Protein AF-A0A9E5HKU1-F1 (afdb_monomer_lite)

Radius of gyration: 12.52 Å; chains: 1; bounding box: 36×21×24 Å

pLDDT: mean 95.37, std 2.81, range [81.5, 98.25]

Sequence (50 aa):
MKGFDTKFSDFPDYIIGITKEIWEDRGIATLHNYYAPDIIVRSPSSVVVG

Secondary structure (DSSP, 8-state):
-TTS-TT--SHHHHHHHHHHHHHTS--GGGHHHHS-TT-EEE-SS-EEE-

Foldseek 3Di:
DPPDDPVADDDVSVVVVVVCVVPVVVVVVCCVVVDDQQDWDDDPVGIDGD

Structure (mmCIF, N/CA/C/O backbone):
data_AF-A0A9E5HKU1-F1
#
_entry.id   AF-A0A9E5HKU1-F1
#
loop_
_atom_site.group_PDB
_atom_site.id
_atom_site.type_symbol
_atom_site.label_atom_id
_atom_site.label_alt_id
_atom_site.label_comp_id
_atom_site.label_asym_id
_atom_site.label_entity_id
_atom_site.label_seq_id
_atom_site.pdbx_PDB_ins_code
_atom_site.Cartn_x
_atom_site.Cartn_y
_atom_site.Cartn_z
_atom_site.occupancy
_atom_site.B_iso_or_equiv
_atom_site.auth_seq_id
_atom_site.auth_comp_id
_atom_site.auth_asym_id
_atom_site.auth_atom_id
_atom_site.pdbx_PDB_model_num
ATOM 1 N N . MET A 1 1 ? -16.373 5.922 -0.361 1.00 91.00 1 MET A N 1
ATOM 2 C CA . MET A 1 1 ? -16.105 6.158 -1.808 1.00 91.00 1 MET A CA 1
ATOM 3 C C . MET A 1 1 ? -16.855 5.151 -2.690 1.00 91.00 1 MET A C 1
ATOM 5 O O . MET A 1 1 ? -16.957 3.996 -2.301 1.00 91.00 1 MET A O 1
ATOM 9 N N . LYS A 1 2 ? -17.404 5.542 -3.857 1.00 92.75 2 LYS A N 1
ATOM 10 C CA . LYS A 1 2 ? -18.153 4.602 -4.728 1.00 92.75 2 LYS A CA 1
ATOM 11 C C . LYS A 1 2 ? -17.203 3.550 -5.314 1.00 92.75 2 LYS A C 1
ATOM 13 O O . LYS A 1 2 ? -16.250 3.918 -5.988 1.00 92.75 2 LYS A O 1
ATOM 18 N N . GLY A 1 3 ? -17.493 2.269 -5.087 1.00 92.75 3 GLY A N 1
ATOM 19 C CA . GLY A 1 3 ? -16.676 1.154 -5.585 1.00 92.75 3 GLY A CA 1
ATOM 20 C C . GLY A 1 3 ? -15.464 0.800 -4.716 1.00 92.75 3 GLY A C 1
ATOM 21 O O . GLY A 1 3 ? -14.661 -0.022 -5.133 1.00 92.75 3 GLY A O 1
ATOM 22 N N . PHE A 1 4 ? -15.342 1.391 -3.526 1.00 94.62 4 PHE A N 1
ATOM 23 C CA . PHE A 1 4 ? -14.322 1.046 -2.534 1.00 94.62 4 PHE A CA 1
ATOM 24 C C . PHE A 1 4 ? -14.978 0.434 -1.298 1.00 94.62 4 PHE A C 1
ATOM 26 O O . PHE A 1 4 ? -16.183 0.594 -1.086 1.00 94.62 4 PHE A O 1
ATOM 33 N N . ASP A 1 5 ? -14.171 -0.231 -0.474 1.00 94.75 5 ASP A N 1
ATOM 34 C CA . ASP A 1 5 ? -14.594 -0.713 0.839 1.00 94.75 5 ASP A CA 1
ATOM 35 C C . ASP A 1 5 ? -15.164 0.444 1.681 1.00 94.75 5 ASP A C 1
ATOM 37 O O . ASP A 1 5 ? -14.632 1.559 1.695 1.00 94.75 5 ASP A O 1
ATOM 41 N N . THR A 1 6 ? -16.263 0.173 2.385 1.00 96.31 6 THR A N 1
ATOM 42 C CA . THR A 1 6 ? -16.947 1.125 3.266 1.00 96.31 6 THR A CA 1
ATOM 43 C C . THR A 1 6 ? -16.084 1.624 4.421 1.00 96.31 6 THR A C 1
ATOM 45 O O . THR A 1 6 ? -16.417 2.659 4.994 1.00 96.31 6 THR A O 1
ATOM 48 N N . LYS A 1 7 ? -14.982 0.932 4.749 1.00 95.00 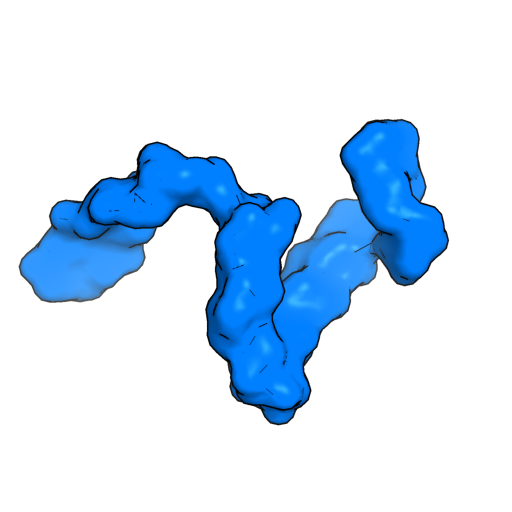7 LYS A N 1
ATOM 49 C CA . LYS A 1 7 ? -14.025 1.380 5.770 1.00 95.00 7 LYS A CA 1
ATOM 50 C C . LYS A 1 7 ? -13.265 2.654 5.383 1.00 95.00 7 LYS A C 1
ATOM 52 O O . LYS A 1 7 ? -12.712 3.289 6.269 1.00 95.00 7 LYS A O 1
ATOM 57 N N . PHE A 1 8 ? -13.256 3.034 4.101 1.00 97.00 8 PHE A N 1
ATOM 58 C CA . PHE A 1 8 ? -12.549 4.220 3.615 1.00 97.00 8 PHE A CA 1
ATOM 59 C C . PHE A 1 8 ? -13.488 5.405 3.375 1.00 97.00 8 PHE A C 1
ATOM 61 O O . PHE A 1 8 ? -14.430 5.349 2.566 1.00 97.00 8 PHE A O 1
ATOM 68 N N . SER A 1 9 ? -13.185 6.505 4.055 1.00 96.38 9 SER A N 1
ATOM 69 C CA . SER A 1 9 ? -13.950 7.749 4.004 1.00 96.38 9 SER A CA 1
ATOM 70 C C . SER A 1 9 ? -13.625 8.585 2.761 1.00 96.38 9 SER A C 1
ATOM 72 O O . SER A 1 9 ? -14.540 8.984 2.032 1.00 96.38 9 SER A O 1
ATOM 74 N N . ASP A 1 10 ? -12.339 8.770 2.461 1.00 97.56 10 ASP A N 1
ATOM 75 C CA . ASP A 1 10 ? -11.822 9.526 1.320 1.00 97.56 10 ASP A CA 1
ATOM 76 C C . ASP A 1 10 ? -10.499 8.946 0.766 1.00 97.56 10 ASP A C 1
ATOM 78 O O . ASP A 1 10 ? -10.030 7.885 1.186 1.00 97.56 10 ASP A O 1
ATOM 82 N N . PHE A 1 11 ? -9.922 9.596 -0.255 1.00 96.75 11 PHE A N 1
ATOM 83 C CA . PHE A 1 11 ? -8.701 9.099 -0.901 1.00 96.75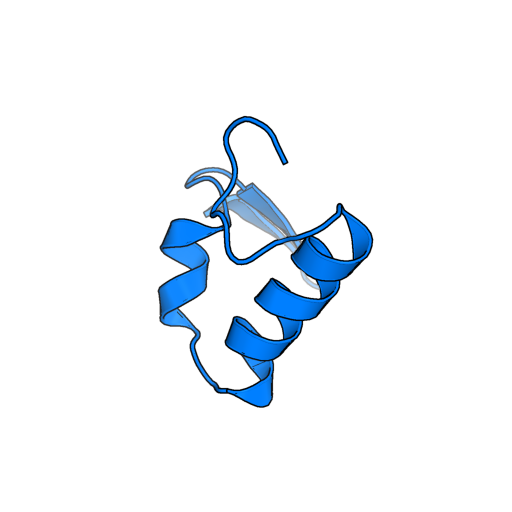 11 PHE A CA 1
ATOM 84 C C . PHE A 1 11 ? -7.463 9.147 0.013 1.00 96.75 11 PHE A C 1
ATOM 86 O O . PHE A 1 11 ? -6.721 8.164 0.018 1.00 96.75 11 PHE A O 1
ATOM 93 N N . PRO A 1 12 ? -7.201 10.226 0.780 1.00 97.88 12 PRO A N 1
ATOM 94 C CA . PRO A 1 12 ? -6.140 10.215 1.787 1.00 97.88 12 PRO A CA 1
ATOM 95 C C . PRO A 1 12 ? -6.269 9.073 2.800 1.00 97.88 12 PRO A C 1
ATOM 97 O O . PRO A 1 12 ? -5.284 8.376 3.046 1.00 97.88 12 PRO A O 1
ATOM 100 N N . ASP A 1 13 ? -7.471 8.847 3.333 1.00 98.12 13 ASP A N 1
ATOM 101 C CA . ASP A 1 13 ? -7.769 7.768 4.278 1.00 98.12 13 ASP A CA 1
ATOM 102 C C . ASP A 1 13 ? -7.513 6.389 3.655 1.00 98.12 13 ASP A C 1
ATOM 104 O O . ASP A 1 13 ? -6.870 5.536 4.263 1.00 98.12 13 ASP A O 1
ATOM 108 N N . TYR A 1 14 ? -7.893 6.198 2.387 1.00 97.75 14 TYR A N 1
ATOM 109 C CA . TYR A 1 14 ? -7.538 4.996 1.631 1.00 97.75 14 TYR A CA 1
ATOM 110 C C . TYR A 1 14 ? -6.021 4.776 1.553 1.00 97.75 14 TYR A C 1
ATOM 112 O O . TYR A 1 14 ? -5.539 3.711 1.933 1.00 97.75 14 TYR A O 1
ATOM 120 N N . ILE A 1 15 ? -5.254 5.771 1.094 1.00 97.69 15 ILE A N 1
ATOM 121 C CA . ILE A 1 15 ? -3.802 5.627 0.897 1.00 97.69 15 ILE A CA 1
ATOM 122 C C . ILE A 1 15 ? -3.081 5.363 2.221 1.00 97.69 15 ILE A C 1
ATOM 124 O O . ILE A 1 15 ? -2.240 4.464 2.297 1.00 97.69 15 ILE A O 1
ATOM 128 N N . ILE A 1 16 ? -3.408 6.120 3.267 1.00 98.25 16 ILE A N 1
ATOM 129 C CA . ILE A 1 16 ? -2.787 5.961 4.586 1.00 98.25 16 ILE A CA 1
ATOM 130 C C . ILE A 1 16 ? -3.210 4.625 5.206 1.00 98.25 16 ILE A C 1
ATOM 132 O O . ILE A 1 16 ? -2.356 3.884 5.693 1.00 98.25 16 ILE A O 1
ATOM 136 N N . GLY A 1 17 ? -4.496 4.281 5.121 1.00 98.00 17 GLY A N 1
ATOM 137 C CA . GLY A 1 17 ? -5.055 3.050 5.668 1.00 98.00 17 GLY A CA 1
ATOM 138 C C . GLY A 1 17 ? -4.418 1.794 5.077 1.00 98.00 17 GLY A C 1
ATOM 139 O O . GLY A 1 17 ? -3.928 0.956 5.833 1.00 98.00 17 GLY A O 1
ATOM 140 N N . ILE A 1 18 ? -4.342 1.678 3.743 1.00 97.75 18 ILE A N 1
ATOM 141 C CA . ILE A 1 18 ? -3.707 0.504 3.116 1.00 97.75 18 ILE A CA 1
ATOM 142 C C . ILE A 1 18 ? -2.206 0.442 3.420 1.00 97.75 18 ILE A C 1
ATOM 144 O O . ILE A 1 18 ? -1.670 -0.640 3.637 1.00 97.75 18 ILE A O 1
ATOM 148 N N . THR A 1 19 ? -1.522 1.590 3.483 1.00 97.81 19 THR A N 1
ATOM 149 C CA . THR A 1 19 ? -0.078 1.646 3.766 1.00 97.81 19 THR A CA 1
ATOM 150 C C . THR A 1 19 ? 0.208 1.157 5.184 1.00 97.81 19 THR A C 1
ATOM 152 O O . THR A 1 19 ? 1.102 0.333 5.383 1.00 97.81 19 THR A O 1
ATOM 155 N N . LYS A 1 20 ? -0.590 1.602 6.160 1.00 98.06 20 LYS A N 1
ATOM 156 C CA . LYS A 1 20 ? -0.514 1.125 7.540 1.00 98.06 20 LYS A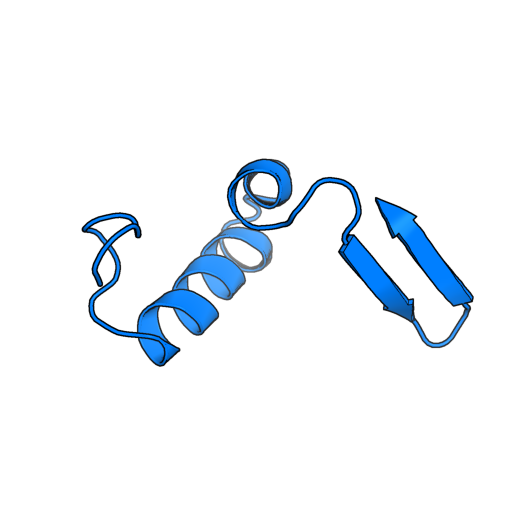 CA 1
ATOM 157 C C . LYS A 1 20 ? -0.779 -0.384 7.620 1.00 98.06 20 LYS A C 1
ATOM 159 O O . LYS A 1 20 ? 0.006 -1.108 8.229 1.00 98.06 20 LYS A O 1
ATOM 164 N N . GLU A 1 21 ? -1.850 -0.856 6.981 1.00 97.88 21 GLU A N 1
ATOM 165 C CA . GLU A 1 21 ? -2.255 -2.268 6.996 1.00 97.88 21 GLU A CA 1
ATOM 166 C C . GLU A 1 21 ? -1.160 -3.188 6.421 1.00 97.88 21 GLU A C 1
ATOM 168 O O . GLU A 1 21 ? -0.847 -4.233 6.994 1.00 97.88 21 GLU A O 1
ATOM 173 N N . ILE A 1 22 ? -0.527 -2.781 5.316 1.00 97.94 22 ILE A N 1
ATOM 174 C CA . ILE A 1 22 ? 0.555 -3.544 4.682 1.00 97.94 22 ILE A CA 1
ATOM 175 C C . ILE A 1 22 ? 1.816 -3.542 5.562 1.00 97.94 22 ILE A C 1
ATOM 177 O O . ILE A 1 22 ? 2.384 -4.606 5.828 1.00 97.94 22 ILE A O 1
ATOM 181 N N . TRP A 1 23 ? 2.276 -2.365 6.003 1.00 97.69 23 TRP A N 1
ATOM 182 C CA . TRP A 1 23 ? 3.627 -2.203 6.555 1.00 97.69 23 TRP A CA 1
ATOM 183 C C . TRP A 1 23 ? 3.697 -2.226 8.079 1.00 97.69 23 TRP A C 1
ATOM 185 O O . TRP A 1 23 ? 4.565 -2.895 8.640 1.00 97.69 23 TRP A O 1
ATOM 195 N N . GLU A 1 24 ? 2.804 -1.511 8.760 1.00 98.00 24 GLU A N 1
ATOM 196 C CA . GLU A 1 24 ? 2.823 -1.405 10.223 1.00 98.00 24 GLU A CA 1
ATOM 197 C C . GLU A 1 24 ? 2.150 -2.615 10.871 1.00 98.00 24 GLU A C 1
ATOM 199 O O . GLU A 1 24 ? 2.684 -3.188 11.821 1.00 98.00 24 GLU A O 1
ATOM 204 N N . ASP A 1 25 ? 1.032 -3.064 10.295 1.00 98.25 25 ASP A N 1
ATOM 205 C CA . ASP A 1 25 ? 0.292 -4.237 10.777 1.00 98.25 25 ASP A CA 1
ATOM 206 C C . ASP A 1 25 ? 0.825 -5.556 10.194 1.00 98.25 25 ASP A C 1
ATOM 208 O O . ASP A 1 25 ? 0.328 -6.636 10.514 1.00 98.25 25 ASP A O 1
ATOM 212 N N . ARG A 1 26 ? 1.881 -5.482 9.369 1.00 97.19 26 ARG A N 1
ATOM 213 C CA . ARG A 1 26 ? 2.550 -6.626 8.723 1.00 97.19 26 ARG A CA 1
ATOM 214 C C . ARG A 1 26 ? 1.611 -7.475 7.857 1.00 97.19 26 ARG A C 1
ATOM 216 O O . ARG A 1 26 ? 1.879 -8.656 7.627 1.00 97.19 26 ARG A O 1
ATOM 223 N N . GLY A 1 27 ? 0.541 -6.882 7.334 1.00 97.50 27 GLY A N 1
ATOM 224 C CA . GLY A 1 27 ? -0.430 -7.525 6.458 1.00 97.50 27 GLY A CA 1
ATOM 225 C C . GLY A 1 27 ? 0.061 -7.679 5.021 1.00 97.50 27 GLY A C 1
ATOM 226 O O . GLY A 1 27 ? -0.682 -7.375 4.106 1.00 97.50 27 GLY A O 1
ATOM 227 N N . ILE A 1 28 ? 1.286 -8.151 4.774 1.00 95.94 28 ILE A N 1
ATOM 228 C CA . ILE A 1 28 ? 1.898 -8.159 3.426 1.00 95.94 28 ILE A CA 1
ATOM 229 C C . ILE A 1 28 ? 0.997 -8.831 2.370 1.00 95.94 28 ILE A C 1
ATOM 231 O O . ILE A 1 28 ? 0.910 -8.362 1.240 1.00 95.94 28 ILE A O 1
ATOM 235 N N . ALA A 1 29 ? 0.270 -9.893 2.732 1.00 96.56 29 ALA A N 1
ATOM 236 C CA . ALA A 1 29 ? -0.640 -10.584 1.815 1.00 96.56 29 ALA A CA 1
ATOM 237 C C . ALA A 1 29 ? -1.810 -9.710 1.311 1.00 96.56 29 ALA A C 1
ATOM 239 O O . ALA A 1 29 ? -2.397 -10.022 0.276 1.00 96.56 29 ALA A O 1
ATOM 240 N N . THR A 1 30 ? -2.145 -8.610 1.997 1.00 96.19 30 THR A N 1
ATOM 241 C CA . THR A 1 30 ? -3.221 -7.694 1.583 1.00 96.19 30 THR A CA 1
ATOM 242 C C . THR A 1 30 ? -2.856 -6.887 0.340 1.00 96.19 30 THR A C 1
ATOM 244 O O . THR A 1 30 ? -3.752 -6.355 -0.311 1.00 96.19 30 THR A O 1
ATOM 247 N N . LEU A 1 31 ? -1.581 -6.887 -0.076 1.00 94.06 31 LEU A N 1
ATOM 248 C CA . LEU A 1 31 ? -1.146 -6.374 -1.379 1.00 94.06 31 LEU A CA 1
ATOM 249 C C . LEU A 1 31 ? -1.991 -6.938 -2.532 1.00 94.06 31 LEU A C 1
ATOM 251 O O . LEU A 1 31 ? -2.361 -6.183 -3.426 1.00 94.06 31 LEU A O 1
ATOM 255 N N . HIS A 1 32 ? -2.383 -8.217 -2.471 1.00 93.56 32 HIS A N 1
ATOM 256 C CA . HIS A 1 32 ? -3.224 -8.858 -3.492 1.00 93.56 32 HIS A CA 1
ATOM 257 C C . HIS A 1 32 ? -4.653 -8.296 -3.577 1.00 93.56 32 HIS A C 1
ATOM 259 O O . HIS A 1 32 ? -5.336 -8.520 -4.573 1.00 93.56 32 HIS A O 1
ATOM 265 N N . ASN A 1 33 ? -5.111 -7.576 -2.550 1.00 94.12 33 ASN A N 1
ATOM 266 C CA . ASN A 1 33 ? -6.417 -6.915 -2.545 1.00 94.12 33 ASN A CA 1
ATOM 267 C C . ASN A 1 33 ? -6.337 -5.480 -3.081 1.00 94.12 33 ASN A C 1
ATOM 269 O O . ASN A 1 33 ? -7.336 -4.955 -3.570 1.00 94.12 33 ASN A O 1
ATOM 273 N N . TYR A 1 34 ? -5.177 -4.832 -2.939 1.00 94.12 34 TYR A N 1
ATOM 274 C CA . TYR A 1 34 ? -5.012 -3.405 -3.218 1.00 94.12 34 TYR A CA 1
ATOM 275 C C . TYR A 1 34 ? -4.317 -3.117 -4.545 1.00 94.12 34 TYR A C 1
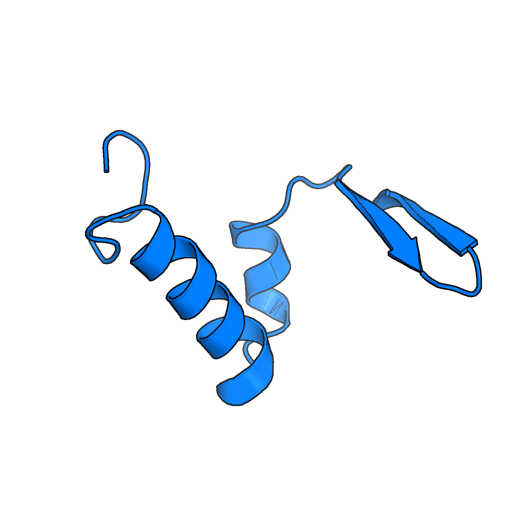ATOM 277 O O . TYR A 1 34 ? -4.600 -2.088 -5.162 1.00 94.12 34 TYR A O 1
ATOM 285 N N . TYR A 1 35 ? -3.406 -3.985 -4.984 1.00 93.50 35 TYR A N 1
ATOM 286 C CA . TYR A 1 35 ? -2.634 -3.791 -6.206 1.00 93.50 35 TYR A CA 1
ATOM 287 C C . TYR A 1 35 ? -3.117 -4.710 -7.319 1.00 93.50 35 TYR A C 1
ATOM 289 O O . TYR A 1 35 ? -3.509 -5.855 -7.094 1.00 93.50 35 TYR A O 1
ATOM 297 N N . ALA A 1 36 ? -3.107 -4.171 -8.537 1.00 93.88 36 ALA A N 1
ATOM 298 C CA . ALA A 1 36 ? -3.393 -4.951 -9.727 1.00 93.88 36 ALA A CA 1
ATOM 299 C C . ALA A 1 36 ? -2.303 -6.025 -9.923 1.00 93.88 36 ALA A C 1
ATOM 301 O O . ALA A 1 36 ? -1.151 -5.740 -9.603 1.00 93.88 36 ALA A O 1
ATOM 302 N N . PRO A 1 37 ? -2.631 -7.210 -10.473 1.00 92.00 37 PRO A N 1
ATOM 303 C CA . PRO A 1 37 ? -1.660 -8.290 -10.705 1.00 92.00 37 PRO A CA 1
ATOM 304 C C . PRO A 1 37 ? -0.526 -7.958 -11.690 1.00 92.00 37 PRO A C 1
ATOM 306 O O . PRO A 1 37 ? 0.387 -8.755 -11.883 1.00 92.00 37 PRO A O 1
ATOM 309 N N . ASP A 1 38 ? -0.649 -6.850 -12.413 1.00 93.81 38 ASP A N 1
ATOM 310 C CA . ASP A 1 38 ? 0.303 -6.356 -13.399 1.00 93.81 38 ASP A CA 1
ATOM 311 C C . ASP A 1 38 ? 0.863 -4.980 -13.004 1.00 93.81 38 ASP A C 1
ATOM 313 O O . ASP A 1 38 ? 1.261 -4.190 -13.869 1.00 93.81 38 ASP A O 1
ATOM 317 N N . ILE A 1 39 ? 0.908 -4.665 -11.699 1.00 94.00 39 ILE A N 1
ATOM 318 C CA . ILE A 1 39 ? 1.412 -3.373 -11.239 1.00 94.00 39 ILE A CA 1
ATOM 319 C C . ILE A 1 39 ? 2.898 -3.229 -11.585 1.00 94.00 39 ILE A C 1
ATOM 321 O O . ILE A 1 39 ? 3.742 -4.089 -11.330 1.00 94.00 39 ILE A O 1
ATOM 325 N N . ILE A 1 40 ? 3.238 -2.084 -12.174 1.00 95.06 40 ILE A N 1
ATOM 326 C CA . ILE A 1 40 ? 4.623 -1.732 -12.480 1.00 95.06 40 ILE A CA 1
ATOM 327 C C . ILE A 1 40 ? 5.243 -1.092 -11.241 1.00 95.06 40 ILE A C 1
ATOM 329 O O . ILE A 1 40 ? 4.920 0.044 -10.885 1.00 95.06 40 ILE A O 1
ATOM 333 N N . VAL A 1 41 ? 6.196 -1.784 -10.625 1.00 93.38 41 VAL A N 1
ATOM 334 C CA . VAL A 1 41 ? 6.941 -1.290 -9.465 1.00 93.38 41 VAL A CA 1
ATOM 335 C C . VAL A 1 41 ? 8.324 -0.824 -9.906 1.00 93.38 41 VAL A C 1
ATOM 337 O O . VAL A 1 41 ? 9.077 -1.550 -10.556 1.00 93.38 41 VAL A O 1
ATOM 340 N N . ARG A 1 42 ? 8.682 0.411 -9.544 1.00 95.50 42 ARG A N 1
ATOM 341 C CA . ARG A 1 42 ? 9.993 1.006 -9.838 1.00 95.50 42 ARG A CA 1
ATOM 342 C C . ARG A 1 42 ? 10.830 1.056 -8.568 1.00 95.50 42 ARG A C 1
ATOM 344 O O . ARG A 1 42 ? 10.441 1.694 -7.596 1.00 95.50 42 ARG A O 1
ATOM 351 N N . SER A 1 43 ? 11.992 0.418 -8.602 1.00 92.38 43 SER A N 1
ATOM 352 C CA . SER A 1 43 ? 12.996 0.455 -7.538 1.00 92.38 43 SER A CA 1
ATOM 353 C C . SER A 1 43 ? 14.309 1.041 -8.071 1.00 92.38 43 SER A C 1
ATOM 355 O O . SER A 1 43 ? 14.514 1.056 -9.287 1.00 92.38 43 SER A O 1
ATOM 357 N N . PRO A 1 44 ? 15.232 1.489 -7.199 1.00 96.44 44 PRO A N 1
ATOM 358 C CA . PRO A 1 44 ? 16.550 1.955 -7.636 1.00 96.44 44 PRO A CA 1
ATOM 359 C C . PRO A 1 44 ? 17.318 0.920 -8.468 1.00 96.44 44 PRO A C 1
ATOM 361 O O . PRO A 1 44 ? 18.118 1.285 -9.322 1.00 96.44 44 PRO A O 1
ATOM 364 N N . SER A 1 45 ? 17.074 -0.369 -8.217 1.00 94.31 45 SER A N 1
ATOM 365 C CA . SER A 1 45 ? 17.776 -1.468 -8.877 1.00 94.31 45 SER A CA 1
ATOM 366 C C . SER A 1 45 ? 17.147 -1.880 -10.206 1.00 94.31 45 SER A C 1
ATOM 368 O O . SER A 1 45 ? 17.865 -2.375 -11.069 1.00 94.31 45 SER A O 1
ATOM 370 N N . SER A 1 46 ? 15.827 -1.735 -10.370 1.00 95.25 46 SER A N 1
ATOM 371 C CA . SER A 1 46 ? 15.114 -2.150 -11.586 1.00 95.25 46 SER A CA 1
ATOM 372 C C . SER A 1 46 ? 13.630 -1.755 -11.582 1.00 95.25 46 SER A C 1
ATOM 374 O O . SER A 1 46 ? 13.076 -1.323 -10.567 1.00 95.25 46 SER A O 1
ATOM 376 N N . VAL A 1 47 ? 12.970 -1.997 -12.715 1.00 95.62 47 VAL A N 1
ATOM 377 C CA . VAL A 1 47 ? 11.511 -2.053 -12.855 1.00 95.62 47 VAL A CA 1
ATOM 378 C C . VAL A 1 47 ? 11.062 -3.516 -12.824 1.00 95.62 47 VAL A C 1
ATOM 380 O O . VAL A 1 47 ? 11.627 -4.345 -13.537 1.00 95.62 47 VAL A O 1
ATOM 383 N N . VAL A 1 48 ? 10.054 -3.830 -12.012 1.00 93.62 48 VAL A N 1
ATOM 384 C CA . VAL A 1 48 ? 9.442 -5.165 -11.911 1.00 93.62 48 VAL A CA 1
ATOM 385 C C . VAL A 1 48 ? 7.935 -5.082 -12.152 1.00 93.62 48 VAL A C 1
ATOM 387 O O . VAL A 1 48 ? 7.335 -4.023 -11.969 1.00 93.62 48 VAL A O 1
ATOM 390 N N . VAL A 1 49 ? 7.342 -6.193 -12.588 1.00 92.94 49 VAL A N 1
ATOM 391 C CA . VAL A 1 49 ? 5.897 -6.348 -12.814 1.00 92.94 49 VAL A CA 1
ATOM 392 C C . VAL A 1 49 ? 5.407 -7.485 -11.925 1.00 92.94 49 VAL A C 1
ATOM 394 O O . VAL A 1 49 ? 6.062 -8.532 -11.894 1.00 92.94 49 VAL A O 1
ATOM 397 N N . GLY A 1 50 ? 4.295 -7.287 -11.216 1.00 81.50 50 GLY A N 1
ATOM 398 C CA . GLY A 1 50 ? 3.639 -8.317 -10.404 1.00 81.50 50 GLY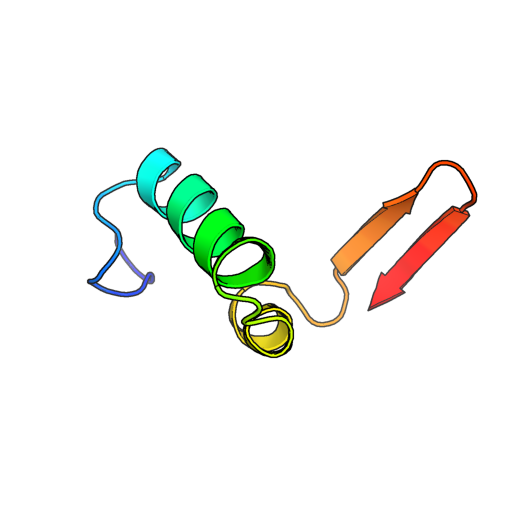 A CA 1
ATOM 399 C C . GLY A 1 50 ? 2.380 -7.819 -9.724 1.00 81.50 50 GLY A C 1
ATOM 400 O O . GLY A 1 50 ? 2.098 -6.618 -9.882 1.00 81.50 50 GLY A O 1
#

=== Feature glossary ===
A reading guide for the features in this record.

Start from the sequence.

  · Sequence gives the chain of amino acids in standard one-letter code (A=alanine, C=cysteine, …, Y=tyrosine), read N→C. It is the only feature that is directly encoded by the gene; all structural features are derived from the folded form of this sequence.

Fold it, and you get atomic coordinates and the backbone conformation that goes with them.

  · The mmCIF table is the protein's shape written out atom by atom. For each backbone N, Cα, C, and carbonyl O, it records an (x, y, z) coordinate triple in Å plus the residue type, chain letter, and residue number.

  · Backbone dihedral angles. Every residue except chain termini has a φ (preceding-C → N → Cα → C) and a ψ (N → Cα → C → next-N). They are reported in degrees following the IUPAC sign convention. Secondary structure is essentially a statement about which (φ, ψ) basin each residue occupies.

  · DSSP 8-state secondary structure assigns each residue one of H (α-helix), G (3₁₀-helix), I (π-helix), E (extended β-strand), B (isolated β-bridge), T (hydrogen-bonded turn), S (bend), or '-' (coil). The assignment is computed from backbone hydrogen-bond geometry via the Kabsch–Sander algorithm.

  · P-SEA three-state annotation labels each residue as helix, strand, or coil based purely on the geometry of the Cα trace. It serves as a fallback when the full backbone (and thus DSSP) is unavailable.

Summarize the fold with a handful of shape descriptors and a per-residue structural alphabet.

  · Radius of gyration (Rg) is the root-mean-square distance of Cα atoms from their centroid — a single number for overall size and compactness. A globular domain of N residues has Rg ≈ 2.2·N^0.38 Å; an extended or disordered chain has a much larger Rg. The Cα contact count is the number of residue pairs whose Cα atoms are within 8 Å and are more than four positions apart in sequence — a standard proxy for tertiary packing density. The bounding box is the smallest axis-aligned box enclosing all Cα atoms.

  · Foldseek's 3Di representation compresses backbone geometry into a per-residue letter drawn from a learned twenty-state alphabet. It captures the tertiary interaction pattern around each residue — which residues are packed against it in space, regardless of where they are in sequence.

  · Accessible surface area quantifies burial. A residue with SASA near zero is packed into the hydrophobic core; one with SASA >100 Å² sits on the surface. Computed here via the Shrake–Rupley numerical algorithm with a 1.4 Å probe.

Ask how reliable the model is.

  · For AlphaFold models, the B-factor field carries pLDDT — the model's own estimate of local accuracy on a 0–100 scale. Regions with pLDDT<50 should be treated as essentially unmodeled; they often correspond to intrinsically disordered segments.

  · For experimental (PDB) structures, the B-factor (temperature factor) quantifies the positional spread of each atom in the crystal — a combination of thermal vibration and static disorder — in units of Å². High B-factors mark flexible loops or poorly r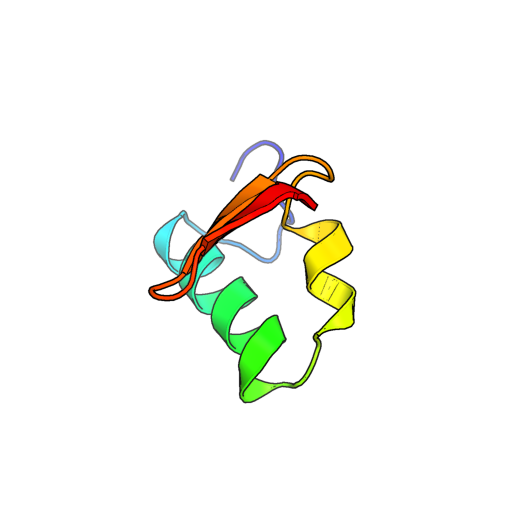esolved regions; low B-factors mark the rigid, well-ordered core.

  · PAE(i, j) answers: if I align the predicted and true structures on residue i, how far off (in Å) do I expect residue j to be? A block-diagonal PAE matrix with low values on the blocks and high values off-diagonal is the signature of a multi-domain protein with confidently predicted domains but uncertain inter-domain orientation.

Place it in context: what it resembles, what it is annotated as, and how it looks.

  · Structural nearest neighbors (via Foldseek easy-search vs the PDB). Reported per hit: target PDB id, E-value, and alignment TM-score. A TM-score above ~0.5 is the conventional threshold for 'same fold'.

  · Functional annotations link the protein to curated databases. InterPro entries identify conserved domains and families by matching the sequence against member-database signatures (Pfam, PROSITE, CDD, …). Gene Ontology (GO) terms describe molecular function, biological process, and cellular component in a controlled vocabulary. CATH places the structure in a hierarchical fold classification (Class/Architecture/Topology/Homologous-superfamily). The organism is the source species.

  · Plot images: a contact map (which residues are close in 3D, as an N×N binary image), a Ramachandran scatter (backbone torsion angles, revealing secondary-structure composition at a glance), and — for AlphaFold structures — a PAE heatmap (pairwise prediction confidence).

  · Structure images are PyMOL renders from six orthogonal camera directions. Cartoon representation draws helices as coils and strands as arrows; sticks shows the backbone as bonds; surface shows the solvent-excluded envelope. Rainbow coloring maps sequence position to hue (blue→red, N→C); chain coloring assigns a distinct color per polypeptide.